Protein AF-A0A7J3P2B3-F1 (afdb_monomer)

Structure (mmCIF, N/CA/C/O backbone):
data_AF-A0A7J3P2B3-F1
#
_entry.id   AF-A0A7J3P2B3-F1
#
loop_
_atom_site.group_PDB
_atom_site.id
_atom_site.type_symbol
_atom_site.label_atom_id
_atom_site.label_alt_id
_atom_site.label_comp_id
_atom_site.label_asym_id
_atom_site.label_entity_id
_atom_site.label_seq_id
_atom_site.pdbx_PDB_ins_code
_atom_site.Cartn_x
_atom_site.Cartn_y
_atom_site.Cartn_z
_atom_site.occupancy
_atom_site.B_iso_or_equiv
_atom_site.auth_seq_id
_atom_site.auth_comp_id
_atom_site.auth_asym_id
_atom_site.auth_atom_id
_atom_site.pdbx_PDB_model_num
ATOM 1 N N . MET A 1 1 ? -4.519 -2.968 7.290 1.00 78.38 1 MET A N 1
ATOM 2 C CA . MET A 1 1 ? -4.716 -2.857 5.829 1.00 78.38 1 MET A CA 1
ATOM 3 C C . MET A 1 1 ? -3.391 -2.503 5.173 1.00 78.38 1 MET A C 1
ATOM 5 O O . MET A 1 1 ? -2.678 -1.675 5.724 1.00 78.38 1 MET A O 1
ATOM 9 N N . LEU A 1 2 ? -3.044 -3.141 4.052 1.00 71.19 2 LEU A N 1
ATOM 10 C CA . LEU A 1 2 ? -1.807 -2.870 3.315 1.00 71.19 2 LEU A CA 1
ATOM 11 C C . LEU A 1 2 ? -2.077 -1.905 2.159 1.00 71.19 2 LEU A C 1
ATOM 13 O O . LEU A 1 2 ? -2.947 -2.163 1.335 1.00 71.19 2 LEU A O 1
ATOM 17 N N . VAL A 1 3 ? -1.299 -0.836 2.070 1.00 73.56 3 VAL A N 1
ATOM 18 C CA . VAL A 1 3 ? -1.285 0.120 0.964 1.00 73.56 3 VAL A CA 1
ATOM 19 C C . VAL A 1 3 ? 0.018 -0.059 0.222 1.00 73.56 3 VAL A C 1
ATOM 21 O O . VAL A 1 3 ? 1.089 0.105 0.804 1.00 73.56 3 VAL A O 1
ATOM 24 N N . VAL A 1 4 ? -0.059 -0.385 -1.059 1.00 70.69 4 VAL A N 1
ATOM 25 C CA . VAL A 1 4 ? 1.128 -0.502 -1.900 1.00 70.69 4 VAL A CA 1
ATOM 26 C C . VAL A 1 4 ? 1.280 0.776 -2.707 1.00 70.69 4 VAL A C 1
ATOM 28 O O . VAL A 1 4 ? 0.400 1.128 -3.493 1.00 70.69 4 VAL A O 1
ATOM 31 N N . THR A 1 5 ? 2.410 1.455 -2.531 1.00 63.69 5 THR A N 1
ATOM 32 C CA . THR A 1 5 ? 2.794 2.603 -3.352 1.00 63.69 5 THR A CA 1
ATOM 33 C C . THR A 1 5 ? 3.833 2.164 -4.383 1.00 63.69 5 THR A C 1
ATOM 35 O O . THR A 1 5 ? 4.911 1.675 -4.055 1.00 63.69 5 THR A O 1
ATOM 38 N N . ALA A 1 6 ? 3.480 2.304 -5.653 1.00 61.06 6 ALA A N 1
ATOM 39 C CA . ALA A 1 6 ? 4.244 1.954 -6.837 1.00 61.06 6 ALA A CA 1
ATOM 40 C C . ALA A 1 6 ? 4.002 3.004 -7.957 1.00 61.06 6 ALA A C 1
ATOM 42 O O . ALA A 1 6 ? 3.016 2.938 -8.686 1.00 61.06 6 ALA A O 1
ATOM 43 N N . GLY A 1 7 ? 4.860 4.027 -8.064 1.00 61.59 7 GLY A N 1
ATOM 44 C CA . GLY A 1 7 ? 4.782 5.042 -9.135 1.00 61.59 7 GLY A CA 1
ATOM 45 C C . GLY A 1 7 ? 3.583 6.015 -9.075 1.00 61.59 7 GLY A C 1
ATOM 46 O O . GLY A 1 7 ? 2.967 6.198 -8.026 1.00 61.59 7 GLY A O 1
ATOM 47 N N . GLU A 1 8 ? 3.268 6.673 -10.199 1.00 59.56 8 GLU A N 1
ATOM 48 C CA . GLU A 1 8 ? 2.319 7.807 -10.309 1.00 59.56 8 GLU A CA 1
ATOM 49 C C . GLU A 1 8 ? 0.852 7.431 -9.978 1.00 59.56 8 GLU A C 1
ATOM 51 O O . GLU A 1 8 ? 0.130 8.210 -9.349 1.00 59.56 8 GLU A O 1
ATOM 56 N N . SER A 1 9 ? 0.432 6.200 -10.293 1.00 66.50 9 SER A N 1
ATOM 57 C CA . SER A 1 9 ? -0.914 5.661 -10.007 1.00 66.50 9 SER A CA 1
ATOM 58 C C . SER A 1 9 ? -1.169 5.359 -8.517 1.00 66.50 9 SER A C 1
ATOM 60 O O . SER A 1 9 ? -2.293 5.073 -8.101 1.00 66.50 9 SER A O 1
ATOM 62 N N . SER A 1 10 ? -0.152 5.504 -7.661 1.00 72.25 10 SER A N 1
ATOM 63 C CA . SER A 1 10 ? -0.231 5.214 -6.218 1.00 72.25 10 SER A CA 1
ATOM 64 C C . SER A 1 10 ? -1.015 6.223 -5.405 1.00 72.25 10 SER A C 1
ATOM 66 O O . SER A 1 10 ? -1.464 5.906 -4.306 1.00 72.25 10 SER A O 1
ATOM 68 N N . ARG A 1 11 ? -1.157 7.453 -5.907 1.00 77.12 11 ARG A N 1
ATOM 69 C CA . ARG A 1 11 ? -1.801 8.528 -5.147 1.00 77.12 11 ARG A CA 1
ATOM 70 C C . ARG A 1 11 ? -3.260 8.191 -4.842 1.00 77.12 11 ARG A C 1
ATOM 72 O O . ARG A 1 11 ? -3.673 8.246 -3.690 1.00 77.12 11 ARG A O 1
ATOM 79 N N . ARG A 1 12 ? -4.009 7.754 -5.860 1.00 82.12 12 ARG A N 1
ATOM 80 C CA . ARG A 1 12 ? -5.414 7.344 -5.708 1.00 82.12 12 ARG A CA 1
ATOM 81 C C . ARG A 1 12 ? -5.559 6.106 -4.831 1.00 82.12 12 ARG A C 1
ATOM 83 O O . ARG A 1 12 ? -6.508 6.016 -4.057 1.00 82.12 12 ARG A O 1
ATOM 90 N N . ALA A 1 13 ? -4.615 5.168 -4.924 1.00 85.12 13 ALA A N 1
ATOM 91 C CA . ALA A 1 13 ? -4.586 4.003 -4.045 1.00 85.12 13 ALA A CA 1
ATOM 92 C C . ALA A 1 13 ? -4.390 4.413 -2.576 1.00 85.12 13 ALA A C 1
ATOM 94 O O . ALA A 1 13 ? -5.083 3.898 -1.703 1.00 85.12 13 ALA A O 1
ATOM 95 N N . GLY A 1 14 ? -3.515 5.388 -2.316 1.00 85.62 14 GLY A N 1
ATOM 96 C CA . GLY A 1 14 ? -3.324 5.985 -0.995 1.00 85.62 14 GLY A CA 1
ATOM 97 C C . GLY A 1 14 ? -4.582 6.668 -0.457 1.00 85.62 14 GLY A C 1
ATOM 98 O O . GLY A 1 14 ? -4.990 6.389 0.666 1.00 85.62 14 GLY A O 1
ATOM 99 N N . GLU A 1 15 ? -5.235 7.508 -1.263 1.00 87.88 15 GLU A N 1
ATOM 100 C CA . GLU A 1 15 ? -6.494 8.179 -0.896 1.00 87.88 15 GLU A CA 1
ATOM 101 C C . GLU A 1 15 ? -7.622 7.175 -0.610 1.00 87.88 15 GLU A C 1
ATOM 103 O O . GLU A 1 15 ? -8.308 7.277 0.405 1.00 87.88 15 GLU A O 1
ATOM 108 N N . THR A 1 16 ? -7.768 6.158 -1.463 1.00 88.19 16 THR A N 1
ATOM 109 C CA . THR A 1 16 ? -8.774 5.097 -1.291 1.00 88.19 16 THR A CA 1
ATOM 110 C C . THR A 1 16 ? -8.514 4.290 -0.024 1.00 88.19 16 THR A C 1
ATOM 112 O O . THR A 1 16 ? -9.444 3.965 0.710 1.00 88.19 16 THR A O 1
ATOM 115 N N . ALA A 1 17 ? -7.248 3.980 0.261 1.00 88.00 17 ALA A N 1
ATOM 116 C CA . ALA A 1 17 ? -6.884 3.277 1.477 1.00 88.00 17 ALA A CA 1
ATOM 117 C C . ALA A 1 17 ? -7.128 4.117 2.734 1.00 88.00 17 ALA A C 1
ATOM 119 O O . ALA A 1 17 ? -7.578 3.575 3.735 1.00 88.00 17 ALA A O 1
ATOM 120 N N . LEU A 1 18 ? -6.866 5.424 2.700 1.00 88.44 18 LEU A N 1
ATOM 121 C CA . LEU A 1 18 ? -7.180 6.315 3.820 1.00 88.44 18 LEU A CA 1
ATOM 122 C C . LEU A 1 18 ? -8.680 6.327 4.109 1.00 88.44 18 LEU A C 1
ATOM 124 O O . LEU A 1 18 ? -9.071 6.118 5.252 1.00 88.44 18 LEU A O 1
ATOM 128 N N . TRP A 1 19 ? -9.502 6.485 3.069 1.00 89.25 19 TRP A N 1
ATOM 129 C CA . TRP A 1 19 ? -10.957 6.446 3.202 1.00 89.25 19 TRP A CA 1
ATOM 130 C C . TRP A 1 19 ? -11.445 5.107 3.778 1.00 89.25 19 TRP A C 1
ATOM 132 O O . TRP A 1 19 ? -12.195 5.082 4.746 1.00 89.25 19 TRP A O 1
ATOM 142 N N . LEU A 1 20 ? -10.955 3.976 3.256 1.00 88.56 20 LEU A N 1
ATOM 143 C CA . LEU A 1 20 ? -11.307 2.653 3.785 1.00 88.56 20 LEU A CA 1
ATOM 144 C C . LEU A 1 20 ? -10.845 2.446 5.233 1.00 88.56 20 LEU A C 1
ATOM 146 O O . LEU A 1 20 ? -11.527 1.772 6.000 1.00 88.56 20 LEU A O 1
ATOM 150 N N . ALA A 1 21 ? -9.682 2.979 5.607 1.00 87.69 21 ALA A N 1
ATOM 151 C CA . ALA A 1 21 ? -9.151 2.844 6.958 1.00 87.69 21 ALA A CA 1
ATOM 152 C C . ALA A 1 21 ? -9.984 3.629 7.967 1.00 87.69 21 ALA A C 1
ATOM 154 O O . ALA A 1 21 ? -10.243 3.120 9.054 1.00 87.69 21 ALA A O 1
ATOM 155 N N . GLU A 1 22 ? -10.423 4.828 7.586 1.00 87.81 22 GLU A N 1
ATOM 156 C CA . GLU A 1 22 ? -11.312 5.668 8.383 1.00 87.81 22 GLU A CA 1
ATOM 157 C C . GLU A 1 22 ? -12.671 4.989 8.597 1.00 87.81 22 GLU A C 1
ATOM 159 O O . GLU A 1 22 ? -13.079 4.774 9.736 1.00 87.81 22 GLU A O 1
ATOM 164 N N . GLU A 1 23 ? -13.328 4.565 7.514 1.00 89.81 23 GLU A N 1
ATOM 165 C CA . GLU A 1 23 ? -14.668 3.961 7.562 1.00 89.81 23 GLU A CA 1
ATOM 166 C C . GLU A 1 23 ? -14.698 2.624 8.316 1.00 89.81 23 GLU A C 1
ATOM 168 O O . GLU A 1 23 ? -15.677 2.292 8.986 1.00 89.81 23 GLU A O 1
ATOM 173 N N . LEU A 1 24 ? -13.629 1.831 8.206 1.00 87.50 24 LEU A N 1
ATOM 174 C CA . LEU A 1 24 ? -13.559 0.489 8.791 1.00 87.50 24 LEU A CA 1
ATOM 175 C C . LEU A 1 24 ? -12.807 0.445 10.129 1.00 87.50 24 LEU A C 1
ATOM 177 O O . LEU A 1 24 ? -12.718 -0.626 10.729 1.00 87.50 24 LEU A O 1
ATOM 181 N N . GLY A 1 25 ? -12.245 1.568 10.589 1.00 86.62 25 GLY A N 1
ATOM 182 C CA . GLY A 1 25 ? -11.417 1.627 11.796 1.00 86.62 25 GLY A CA 1
ATOM 183 C C . GLY A 1 25 ? -10.179 0.725 11.718 1.00 86.62 25 GLY A C 1
ATOM 184 O O . GLY A 1 25 ? -9.838 0.055 12.693 1.00 86.62 25 GLY A O 1
ATOM 185 N N . LEU A 1 26 ? -9.541 0.647 10.546 1.00 86.75 26 LEU A N 1
ATOM 186 C CA . LEU A 1 26 ? -8.400 -0.236 10.294 1.00 86.75 26 LEU A CA 1
ATOM 187 C C . LEU A 1 26 ? -7.076 0.524 10.298 1.00 86.75 26 LEU A C 1
ATOM 189 O O . LEU A 1 26 ? -6.937 1.566 9.664 1.00 86.75 26 LEU A O 1
ATOM 193 N N . ASP A 1 27 ? -6.052 -0.088 10.888 1.00 88.38 27 ASP A N 1
ATOM 194 C CA . ASP A 1 27 ? -4.687 0.425 10.800 1.00 88.38 27 ASP A CA 1
ATOM 195 C C . ASP A 1 27 ? -4.129 0.310 9.374 1.00 88.38 27 ASP A C 1
ATOM 197 O O . ASP A 1 27 ? -4.422 -0.637 8.629 1.00 88.38 27 ASP A O 1
ATOM 201 N N . LEU A 1 28 ? -3.249 1.240 9.011 1.00 87.06 28 LEU A N 1
ATOM 202 C CA . LEU A 1 28 ? -2.566 1.291 7.725 1.00 87.06 28 LEU A CA 1
ATOM 203 C C . LEU A 1 28 ? -1.118 0.803 7.834 1.00 87.06 28 LEU A C 1
ATOM 205 O O . LEU A 1 28 ? -0.327 1.230 8.676 1.00 87.06 28 LEU A O 1
ATOM 209 N N . ARG A 1 29 ? -0.732 -0.059 6.902 1.00 86.69 29 ARG A N 1
ATOM 210 C CA . ARG A 1 29 ? 0.658 -0.395 6.611 1.00 86.69 29 ARG A CA 1
ATOM 211 C C . ARG A 1 29 ? 0.939 0.032 5.185 1.00 86.69 29 ARG A C 1
ATOM 213 O O . ARG A 1 29 ? 0.235 -0.389 4.281 1.00 86.69 29 ARG A O 1
ATOM 220 N N . ILE A 1 30 ? 1.941 0.869 4.983 1.00 84.12 30 ILE A N 1
ATOM 221 C CA . ILE A 1 30 ? 2.308 1.412 3.680 1.00 84.12 30 ILE A CA 1
ATOM 222 C C . ILE A 1 30 ? 3.604 0.745 3.243 1.00 84.12 30 ILE A C 1
ATOM 224 O O . ILE A 1 30 ? 4.593 0.731 3.981 1.00 84.12 30 ILE A O 1
ATOM 228 N N . THR A 1 31 ? 3.602 0.218 2.029 1.00 82.12 31 THR A N 1
ATOM 229 C CA . THR A 1 31 ? 4.712 -0.525 1.455 1.00 82.12 31 THR A CA 1
ATOM 230 C C . THR A 1 31 ? 5.068 0.044 0.092 1.00 82.12 31 THR A C 1
ATOM 232 O O . THR A 1 31 ? 4.265 0.022 -0.837 1.00 82.12 31 THR A O 1
ATOM 235 N N .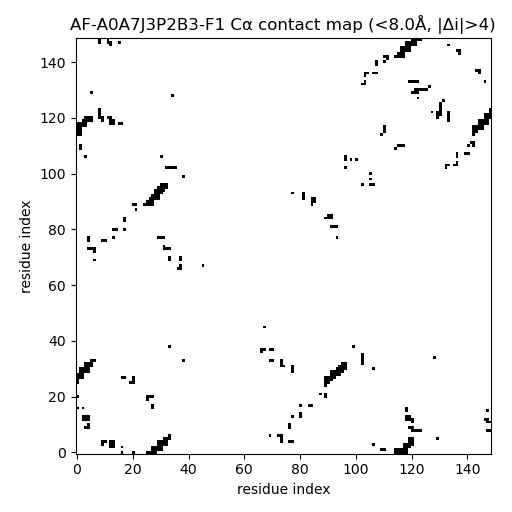 ALA A 1 32 ? 6.295 0.549 -0.016 1.00 76.12 32 ALA A N 1
ATOM 236 C CA . ALA A 1 32 ? 6.833 1.110 -1.249 1.00 76.12 32 ALA A CA 1
ATOM 237 C C . ALA A 1 32 ? 7.484 0.030 -2.114 1.00 76.12 32 ALA A C 1
ATOM 239 O O . ALA A 1 32 ? 8.349 -0.715 -1.641 1.00 76.12 32 ALA A O 1
ATOM 240 N N . VAL A 1 33 ? 7.105 0.002 -3.389 1.00 71.56 33 VAL A N 1
ATOM 241 C CA . VAL A 1 33 ? 7.648 -0.881 -4.418 1.00 71.56 33 VAL A CA 1
ATOM 242 C C . VAL A 1 33 ? 8.235 -0.034 -5.536 1.00 71.56 33 VAL A C 1
ATOM 244 O O . VAL A 1 33 ? 7.556 0.797 -6.133 1.00 71.56 33 VAL A O 1
ATOM 247 N N . THR A 1 34 ? 9.509 -0.266 -5.833 1.00 66.12 34 THR A N 1
ATOM 248 C CA . THR A 1 34 ? 10.226 0.375 -6.938 1.00 66.12 34 THR A CA 1
ATOM 249 C C . THR A 1 34 ? 10.538 -0.656 -8.016 1.00 66.12 34 THR A C 1
ATOM 251 O O . THR A 1 34 ? 10.742 -1.837 -7.722 1.00 66.12 34 THR A O 1
ATOM 254 N N . SER A 1 35 ? 10.553 -0.233 -9.283 1.00 57.50 35 SER A N 1
ATOM 255 C CA . SER A 1 35 ? 10.905 -1.129 -10.388 1.00 57.50 35 SER A CA 1
ATOM 256 C C . SER A 1 35 ? 12.330 -1.690 -10.210 1.00 57.50 35 SER A C 1
ATOM 258 O O . SER A 1 35 ? 13.234 -0.954 -9.806 1.00 57.50 35 SER A O 1
ATOM 260 N N . PRO A 1 36 ? 12.603 -2.968 -10.537 1.00 50.28 36 PRO A N 1
ATOM 261 C CA . PRO A 1 36 ? 13.942 -3.557 -10.429 1.00 50.28 36 PRO A CA 1
ATOM 262 C C . PRO A 1 36 ? 14.996 -2.829 -11.280 1.00 50.28 36 PRO A C 1
ATOM 264 O O . PRO A 1 36 ? 16.181 -2.869 -10.951 1.00 50.28 36 PRO A O 1
ATOM 267 N N . HIS A 1 37 ? 14.586 -2.085 -12.315 1.00 46.03 37 HIS A N 1
ATOM 268 C CA . HIS A 1 37 ? 15.475 -1.200 -13.080 1.00 46.03 37 HIS A CA 1
ATOM 269 C C . HIS A 1 37 ? 16.053 -0.034 -12.249 1.00 46.03 37 HIS A C 1
ATOM 271 O O . HIS A 1 37 ? 17.050 0.574 -12.646 1.00 46.03 37 HIS A O 1
ATOM 277 N N . VAL A 1 38 ? 15.463 0.251 -11.085 1.00 45.84 38 VAL A N 1
ATOM 278 C CA . VAL A 1 38 ? 15.873 1.277 -10.116 1.00 45.84 38 VAL A CA 1
ATOM 279 C C . VAL A 1 38 ? 16.826 0.711 -9.053 1.00 45.84 38 VAL A C 1
ATOM 281 O O . VAL A 1 38 ? 17.706 1.424 -8.578 1.00 45.84 38 VAL A O 1
ATOM 284 N N . LEU A 1 39 ? 16.718 -0.583 -8.728 1.00 42.88 39 LEU A N 1
ATOM 285 C CA . LEU A 1 39 ? 17.456 -1.253 -7.644 1.00 42.88 39 LEU A CA 1
ATOM 286 C C . LEU A 1 39 ? 18.900 -1.669 -7.997 1.00 42.88 39 LEU A C 1
ATOM 288 O O . LEU A 1 39 ? 19.574 -2.292 -7.182 1.00 42.88 39 LEU A O 1
ATOM 292 N N . GLN A 1 40 ? 19.420 -1.307 -9.174 1.00 42.16 40 GLN A N 1
ATOM 293 C CA . GLN A 1 40 ? 20.829 -1.552 -9.539 1.00 42.16 40 GLN A CA 1
ATOM 294 C C . GLN A 1 40 ? 21.841 -0.609 -8.848 1.00 42.16 40 GLN A C 1
ATOM 296 O O . GLN A 1 40 ? 23.019 -0.620 -9.197 1.00 42.16 40 GLN A O 1
ATOM 301 N N . GLY A 1 41 ? 21.414 0.209 -7.883 1.00 42.50 41 GLY A N 1
ATOM 302 C CA . GLY A 1 41 ? 22.291 1.050 -7.065 1.00 42.50 41 GLY A CA 1
ATOM 303 C C . GLY A 1 41 ? 22.116 0.755 -5.571 1.00 42.50 41 GLY A C 1
ATOM 304 O O . GLY A 1 41 ? 20.996 0.459 -5.152 1.00 42.50 41 GLY A O 1
ATOM 305 N N . PRO A 1 42 ? 23.184 0.829 -4.754 1.00 41.34 42 PRO A N 1
ATOM 306 C CA . PRO A 1 42 ? 23.076 0.604 -3.318 1.00 41.34 42 PRO A CA 1
ATOM 307 C C . PRO A 1 42 ? 22.137 1.639 -2.683 1.00 41.34 42 PRO A C 1
ATOM 309 O O . PRO A 1 42 ? 22.406 2.842 -2.706 1.00 41.34 42 PRO A O 1
ATOM 312 N N . LEU A 1 43 ? 21.028 1.149 -2.115 1.00 40.88 43 LEU A N 1
ATOM 313 C CA . LEU A 1 43 ? 19.973 1.939 -1.460 1.00 40.88 43 LEU A CA 1
ATOM 314 C C . LEU A 1 43 ? 20.522 2.844 -0.338 1.00 40.88 43 LEU A C 1
ATOM 316 O O . LEU A 1 43 ? 19.948 3.893 -0.049 1.00 40.88 43 LEU A O 1
ATOM 320 N N . ASP A 1 44 ? 21.659 2.462 0.247 1.00 42.84 44 ASP A N 1
ATOM 321 C CA . ASP A 1 44 ? 22.345 3.171 1.331 1.00 42.84 44 ASP A CA 1
ATOM 322 C C . ASP A 1 44 ? 22.890 4.551 0.913 1.00 42.84 44 ASP A C 1
ATOM 324 O O . ASP A 1 44 ? 23.221 5.366 1.768 1.00 42.84 44 ASP A O 1
ATOM 328 N N . GLN A 1 45 ? 22.952 4.850 -0.392 1.00 44.56 45 GLN A N 1
ATOM 329 C CA . GLN A 1 45 ? 23.396 6.151 -0.916 1.00 44.56 45 GLN A CA 1
ATOM 330 C C . GLN A 1 45 ? 22.262 7.175 -1.107 1.00 44.56 45 GLN A C 1
ATOM 332 O O . GLN A 1 45 ? 22.540 8.351 -1.343 1.00 44.56 45 GLN A O 1
ATOM 337 N N . LEU A 1 46 ? 20.991 6.758 -1.029 1.00 42.09 46 LEU A N 1
ATOM 338 C CA . LEU A 1 46 ? 19.829 7.645 -1.221 1.00 42.09 46 LEU A CA 1
ATOM 339 C C . LEU A 1 46 ? 19.339 8.285 0.083 1.00 42.09 46 LEU A C 1
ATOM 341 O O . LEU A 1 46 ? 18.637 9.295 0.051 1.00 42.09 46 LEU A O 1
ATOM 345 N N . LEU A 1 47 ? 19.742 7.737 1.228 1.00 40.19 47 LEU A N 1
ATOM 346 C CA . LEU A 1 47 ? 19.497 8.327 2.535 1.00 40.19 47 LEU A CA 1
ATOM 347 C C . LEU A 1 47 ? 20.623 9.322 2.828 1.00 40.19 47 LEU A C 1
ATOM 349 O O . LEU A 1 47 ? 21.700 8.937 3.268 1.00 40.19 47 LEU A O 1
ATOM 353 N N . LYS A 1 48 ? 20.398 10.616 2.587 1.00 37.75 48 LYS A N 1
ATOM 354 C CA . LYS A 1 48 ? 21.241 11.656 3.194 1.00 37.75 48 LYS A CA 1
ATOM 355 C C . LYS A 1 48 ? 20.821 11.850 4.656 1.00 37.75 48 LYS A C 1
ATOM 357 O O . LYS A 1 48 ? 19.763 12.434 4.879 1.00 37.75 48 LYS A O 1
ATOM 362 N N . PRO A 1 49 ? 21.659 11.536 5.657 1.00 32.78 49 PRO A N 1
ATOM 363 C CA . PRO A 1 49 ? 21.768 12.390 6.824 1.00 32.78 49 PRO A CA 1
ATOM 364 C C . PRO A 1 49 ? 22.678 13.558 6.429 1.00 32.78 49 PRO A C 1
ATOM 366 O O . PRO A 1 49 ? 23.884 13.398 6.263 1.00 32.78 49 PRO A O 1
ATOM 369 N N . SER A 1 50 ? 22.111 14.742 6.209 1.00 33.38 50 SER A N 1
ATOM 370 C CA . SER A 1 50 ? 22.928 15.934 5.976 1.00 33.38 50 SER A CA 1
ATOM 371 C C . SER A 1 50 ? 23.307 16.570 7.316 1.00 33.38 50 SER A C 1
ATOM 373 O O . SER A 1 50 ? 22.768 17.605 7.690 1.00 33.38 50 SER A O 1
ATOM 375 N N . THR A 1 51 ? 24.259 15.963 8.023 1.00 34.38 51 THR A N 1
ATOM 376 C CA . THR A 1 51 ? 25.220 16.693 8.863 1.00 34.38 51 THR A CA 1
ATOM 377 C C . THR A 1 51 ? 26.570 16.598 8.163 1.00 34.38 51 THR A C 1
ATOM 379 O O . THR A 1 51 ? 27.118 15.518 7.964 1.00 34.38 51 THR A O 1
ATOM 382 N N . ALA A 1 52 ? 27.063 17.737 7.682 1.00 38.25 52 ALA A N 1
ATOM 383 C CA . ALA A 1 52 ? 28.280 17.812 6.891 1.00 38.25 52 ALA A CA 1
ATOM 384 C C . ALA A 1 52 ? 29.512 17.887 7.799 1.00 38.25 52 ALA A C 1
ATOM 386 O O . ALA A 1 52 ? 29.713 18.915 8.433 1.00 38.25 52 ALA A O 1
ATOM 387 N N . GLU A 1 53 ? 30.381 16.871 7.773 1.00 32.34 53 GLU A N 1
ATOM 388 C CA . GLU A 1 53 ? 31.798 17.026 8.127 1.00 32.34 53 GLU A CA 1
ATOM 389 C C . GLU A 1 53 ? 32.714 16.201 7.197 1.00 32.34 53 GLU A C 1
ATOM 391 O O . GLU A 1 53 ? 32.751 14.978 7.227 1.00 32.34 53 GLU A O 1
ATOM 396 N N . ARG A 1 54 ? 33.429 16.948 6.344 1.00 37.88 54 ARG A N 1
ATOM 397 C CA . ARG A 1 54 ? 34.799 16.765 5.813 1.00 37.88 54 ARG A CA 1
ATOM 398 C C . ARG A 1 54 ? 35.293 15.368 5.379 1.00 37.88 54 ARG A C 1
ATOM 400 O O . ARG A 1 54 ? 35.694 14.544 6.189 1.00 37.88 54 ARG A O 1
ATOM 407 N N . GLY A 1 55 ? 35.528 15.245 4.069 1.00 34.00 55 GLY A N 1
ATOM 408 C CA . GLY A 1 55 ? 36.514 14.342 3.449 1.00 34.00 55 GLY A CA 1
ATOM 409 C C . GLY A 1 55 ? 36.349 14.296 1.919 1.00 34.00 55 GLY A C 1
ATOM 410 O O . GLY A 1 55 ? 35.206 14.343 1.460 1.00 34.00 55 GLY A O 1
ATOM 411 N N . PRO A 1 56 ? 37.423 14.250 1.098 1.00 40.66 56 PRO A N 1
ATOM 412 C CA . PRO A 1 56 ? 37.287 14.244 -0.354 1.00 40.66 56 PRO A CA 1
ATOM 413 C C . PRO A 1 56 ? 36.898 12.836 -0.811 1.00 40.66 56 PRO A C 1
ATOM 415 O O . PRO A 1 56 ? 3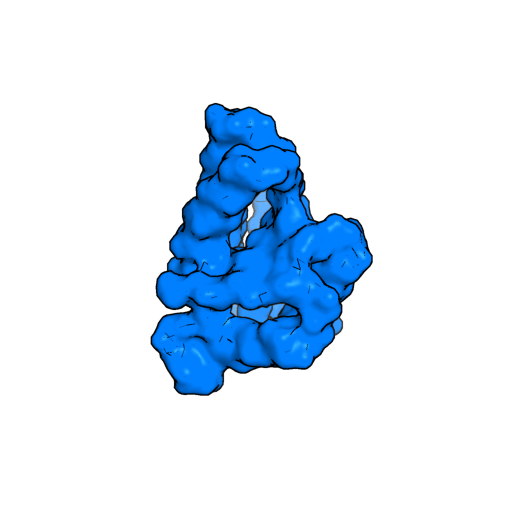7.749 11.976 -1.024 1.00 40.66 56 PRO A O 1
ATOM 418 N N . VAL A 1 57 ? 35.596 12.581 -0.931 1.00 36.22 57 VAL A N 1
ATOM 419 C CA . VAL A 1 57 ? 35.093 11.345 -1.535 1.00 36.22 57 VAL A CA 1
ATOM 420 C C . VAL A 1 57 ? 35.035 11.554 -3.044 1.00 36.22 57 VAL A C 1
ATOM 422 O O . VAL A 1 57 ? 34.399 12.489 -3.530 1.00 36.22 57 VAL A O 1
ATOM 425 N N . ALA A 1 58 ? 35.750 10.699 -3.775 1.00 30.89 58 ALA A N 1
ATOM 426 C CA . ALA A 1 58 ? 35.782 10.682 -5.231 1.00 30.89 58 ALA A CA 1
ATOM 427 C C . ALA A 1 58 ? 34.354 10.678 -5.822 1.00 30.89 58 ALA A C 1
ATOM 429 O O . ALA A 1 58 ? 33.482 9.989 -5.284 1.00 30.89 58 ALA A O 1
ATOM 430 N N . PRO A 1 59 ? 34.093 11.404 -6.927 1.00 34.53 59 PRO A N 1
ATOM 431 C CA . PRO A 1 59 ? 32.791 11.386 -7.580 1.00 34.53 59 PRO A CA 1
ATOM 432 C C . PRO A 1 59 ? 32.572 10.009 -8.213 1.00 34.53 59 PRO A C 1
ATOM 434 O O . PRO A 1 59 ? 33.057 9.720 -9.305 1.00 34.53 59 PRO A O 1
ATOM 437 N N . VAL A 1 60 ? 31.864 9.131 -7.504 1.00 37.78 60 VAL A N 1
ATOM 438 C CA . VAL A 1 60 ? 31.404 7.860 -8.066 1.00 37.78 60 VAL A CA 1
ATOM 439 C C . VAL A 1 60 ? 30.331 8.188 -9.116 1.00 37.78 60 VAL A C 1
ATOM 441 O O . VAL A 1 60 ? 29.449 9.005 -8.833 1.00 37.78 60 VAL A O 1
ATOM 444 N N . PRO A 1 61 ? 30.393 7.616 -10.334 1.00 36.06 61 PRO A N 1
ATOM 445 C CA . PRO A 1 61 ? 29.490 7.996 -11.408 1.00 36.06 61 PRO A CA 1
ATOM 446 C C . PRO A 1 61 ? 28.052 7.608 -11.054 1.00 36.06 61 PRO A C 1
ATOM 448 O O . PRO A 1 61 ? 27.717 6.431 -10.953 1.00 36.06 61 PRO A O 1
ATOM 451 N N . LEU A 1 62 ? 27.204 8.620 -10.871 1.00 37.84 62 LEU A N 1
ATOM 452 C CA . LEU A 1 62 ? 25.759 8.489 -10.697 1.00 37.84 62 LEU A CA 1
ATOM 453 C C . LEU A 1 62 ? 25.123 7.960 -11.997 1.00 37.84 62 LEU A C 1
ATOM 455 O O . LEU A 1 62 ? 25.194 8.654 -13.016 1.00 37.84 62 LEU A O 1
ATOM 459 N N . PRO A 1 63 ? 24.431 6.805 -12.007 1.00 39.25 63 PRO A N 1
ATOM 460 C CA . PRO A 1 63 ? 23.620 6.419 -13.149 1.00 39.25 63 PRO A CA 1
ATOM 461 C C . PRO A 1 63 ? 22.231 7.073 -13.054 1.00 39.25 63 PRO A C 1
ATOM 463 O O . PRO A 1 63 ? 21.389 6.683 -12.250 1.00 39.25 63 PRO A O 1
ATOM 466 N N . THR A 1 64 ? 21.988 8.028 -13.957 1.00 46.09 64 THR A N 1
ATOM 467 C CA . THR A 1 64 ? 20.687 8.529 -14.456 1.00 46.09 64 THR A CA 1
ATOM 468 C C . THR A 1 64 ? 19.686 9.091 -13.432 1.00 46.09 64 THR A C 1
ATOM 470 O O . THR A 1 64 ? 18.971 8.370 -12.742 1.00 46.09 64 THR A O 1
ATOM 473 N N . THR A 1 65 ? 19.534 10.417 -13.459 1.00 52.44 65 THR A N 1
ATOM 474 C CA . THR A 1 65 ? 18.561 11.255 -12.726 1.00 52.44 65 THR A CA 1
ATOM 475 C C . THR A 1 65 ? 17.110 10.750 -12.700 1.00 52.44 65 THR A C 1
ATOM 477 O O . THR A 1 65 ? 16.363 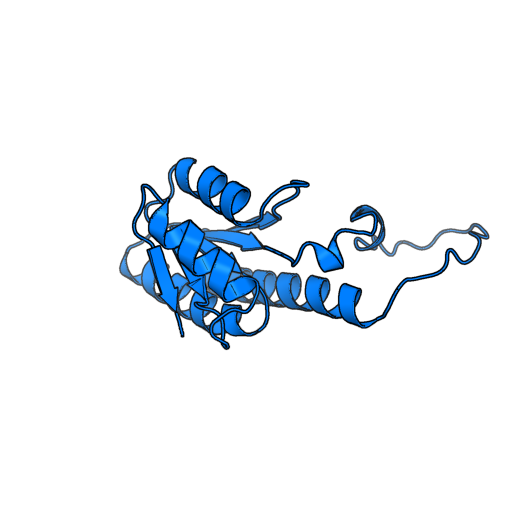11.128 -11.801 1.00 52.44 65 THR A O 1
ATOM 480 N N . ALA A 1 66 ? 16.689 9.906 -13.646 1.00 48.66 66 ALA A N 1
ATOM 481 C CA . ALA A 1 66 ? 15.356 9.301 -13.676 1.00 48.66 66 ALA A CA 1
ATOM 482 C C . ALA A 1 66 ? 15.128 8.284 -12.539 1.00 48.66 66 ALA A C 1
ATOM 484 O O . ALA A 1 66 ? 14.074 8.308 -11.910 1.00 48.66 66 ALA A O 1
ATOM 485 N N . ARG A 1 67 ? 16.136 7.460 -12.208 1.00 53.81 67 ARG A N 1
ATOM 486 C CA . ARG A 1 67 ? 16.035 6.405 -11.179 1.00 53.81 67 ARG A CA 1
ATOM 487 C C . ARG A 1 67 ? 15.868 6.993 -9.776 1.00 53.81 67 ARG A C 1
ATOM 489 O O . ARG A 1 67 ? 15.028 6.551 -9.004 1.00 53.81 67 ARG A O 1
ATOM 496 N N . THR A 1 68 ? 16.622 8.048 -9.469 1.00 59.38 68 THR A N 1
ATOM 497 C CA . THR A 1 68 ? 16.526 8.781 -8.196 1.00 59.38 68 THR A CA 1
ATOM 498 C C . THR A 1 68 ? 15.182 9.491 -8.043 1.00 59.38 68 THR A C 1
ATOM 500 O O . THR A 1 68 ? 14.616 9.496 -6.954 1.00 59.38 68 THR A O 1
ATOM 503 N N . LYS A 1 69 ? 14.638 10.054 -9.130 1.00 61.94 69 LYS A N 1
ATOM 504 C CA . LYS A 1 69 ? 13.328 10.722 -9.112 1.00 61.94 69 LYS A CA 1
ATOM 505 C C . LYS A 1 69 ? 12.189 9.756 -8.796 1.00 61.94 69 LYS A C 1
ATOM 507 O O . LYS A 1 69 ? 11.282 10.139 -8.070 1.00 61.94 69 LYS A O 1
ATOM 512 N N . GLU A 1 70 ? 12.239 8.524 -9.298 1.00 63.34 70 GLU A N 1
ATOM 513 C CA . GLU A 1 70 ? 11.205 7.518 -9.028 1.00 63.34 70 GLU A CA 1
ATOM 514 C C . GLU A 1 70 ? 11.183 7.106 -7.548 1.00 63.34 70 GLU A C 1
ATOM 516 O O . GLU A 1 70 ? 10.128 7.148 -6.918 1.00 63.34 70 GLU A O 1
ATOM 521 N N . VAL A 1 71 ? 12.346 6.805 -6.954 1.00 66.44 71 VAL A N 1
ATOM 522 C CA . VAL A 1 71 ? 12.429 6.461 -5.519 1.00 66.44 71 VAL A CA 1
ATOM 523 C C . VAL A 1 71 ? 11.955 7.612 -4.638 1.00 66.44 71 VAL A C 1
ATOM 525 O O . VAL A 1 71 ? 11.217 7.375 -3.680 1.00 66.44 71 VAL A O 1
ATOM 528 N N . ILE A 1 72 ? 12.368 8.844 -4.960 1.00 67.69 72 ILE A N 1
ATOM 529 C CA . ILE A 1 72 ? 11.965 10.045 -4.222 1.00 67.69 72 ILE A CA 1
ATOM 530 C C . ILE A 1 72 ? 10.447 10.220 -4.291 1.00 67.69 72 ILE A C 1
ATOM 532 O O . ILE A 1 72 ? 9.820 10.332 -3.247 1.00 67.69 72 ILE A O 1
ATOM 536 N N . ARG A 1 73 ? 9.838 10.139 -5.480 1.00 70.12 73 ARG A N 1
ATOM 537 C CA . ARG A 1 73 ? 8.379 10.283 -5.642 1.00 70.12 73 ARG A CA 1
ATOM 538 C C . ARG A 1 73 ? 7.583 9.237 -4.865 1.00 70.12 73 ARG A C 1
ATOM 540 O O . ARG A 1 73 ? 6.546 9.554 -4.286 1.00 70.12 73 ARG A O 1
ATOM 547 N N . VAL A 1 74 ? 8.051 7.988 -4.845 1.00 71.81 74 VAL A N 1
ATOM 548 C CA . VAL A 1 74 ? 7.386 6.913 -4.090 1.00 71.81 74 VAL A CA 1
ATOM 549 C C . VAL A 1 74 ? 7.454 7.179 -2.583 1.00 71.81 74 VAL A C 1
ATOM 551 O O . VAL A 1 74 ? 6.456 6.982 -1.890 1.00 71.81 74 VAL A O 1
ATOM 554 N N . HIS A 1 75 ? 8.592 7.671 -2.082 1.00 73.31 75 HIS A N 1
ATOM 555 C CA . HIS A 1 75 ? 8.723 8.073 -0.678 1.00 73.31 75 HIS A CA 1
ATOM 556 C C . HIS A 1 75 ? 7.879 9.308 -0.356 1.00 73.31 75 HIS A C 1
ATOM 558 O O . HIS A 1 75 ? 7.151 9.283 0.626 1.00 73.31 75 HIS A O 1
ATOM 564 N N . GLU A 1 76 ? 7.884 10.334 -1.209 1.00 75.62 76 GLU A N 1
ATOM 565 C CA . GLU A 1 76 ? 7.035 11.523 -1.051 1.00 75.62 76 GLU A CA 1
ATOM 566 C C . GLU A 1 76 ? 5.550 11.146 -0.988 1.00 75.62 76 GLU A C 1
ATOM 568 O O . GLU A 1 76 ? 4.809 11.667 -0.159 1.00 75.62 76 GLU A O 1
ATOM 573 N N . THR A 1 77 ? 5.113 10.198 -1.821 1.00 77.38 77 THR A N 1
ATOM 574 C CA . THR A 1 77 ? 3.732 9.696 -1.794 1.00 77.38 77 THR A CA 1
ATOM 575 C C . THR A 1 77 ? 3.439 8.956 -0.490 1.00 77.38 77 THR A C 1
ATOM 577 O O . THR A 1 77 ? 2.390 9.164 0.116 1.00 77.38 77 THR A O 1
ATOM 580 N N . ALA A 1 78 ? 4.362 8.109 -0.027 1.00 78.25 78 ALA A N 1
ATOM 581 C CA . ALA A 1 78 ? 4.206 7.413 1.246 1.00 78.25 78 ALA A CA 1
ATOM 582 C C . ALA A 1 78 ? 4.146 8.394 2.431 1.00 78.25 78 ALA A C 1
ATOM 584 O O . ALA A 1 78 ? 3.292 8.238 3.302 1.00 78.25 78 ALA A O 1
ATOM 585 N N . ASP A 1 79 ? 4.983 9.432 2.426 1.00 79.31 79 ASP A N 1
ATOM 586 C CA . ASP A 1 79 ? 4.997 10.484 3.444 1.00 79.31 79 ASP A CA 1
ATOM 587 C C . ASP A 1 79 ? 3.703 11.305 3.438 1.00 79.31 79 ASP A C 1
ATOM 589 O O . ASP A 1 79 ? 3.167 11.608 4.504 1.00 79.31 79 ASP A O 1
ATOM 593 N N . GLN A 1 80 ? 3.149 11.616 2.262 1.00 82.75 80 GLN A N 1
ATOM 594 C CA . GLN A 1 80 ? 1.851 12.290 2.146 1.00 82.75 80 GLN A CA 1
ATOM 595 C C . GLN A 1 80 ? 0.718 11.442 2.735 1.00 82.75 80 GLN A C 1
ATOM 597 O O . GLN A 1 80 ? -0.095 11.953 3.506 1.00 82.75 80 GLN A O 1
ATOM 602 N N . VAL A 1 81 ? 0.683 10.142 2.426 1.00 82.06 81 VAL A N 1
ATOM 603 C CA . VAL A 1 81 ? -0.322 9.224 2.984 1.00 82.06 81 VAL A CA 1
ATOM 604 C C . VAL A 1 81 ? -0.149 9.084 4.499 1.00 82.06 81 VAL A C 1
ATOM 606 O O . VAL A 1 81 ? -1.138 9.124 5.227 1.00 82.06 81 VAL A O 1
ATOM 609 N N . LEU A 1 82 ? 1.087 8.992 5.000 1.00 83.19 82 LEU A N 1
ATOM 610 C CA . LEU A 1 82 ? 1.373 8.975 6.439 1.00 83.19 82 LEU A CA 1
ATOM 611 C C . LEU A 1 82 ? 0.911 10.255 7.140 1.00 83.19 82 LEU A C 1
ATOM 613 O O . LEU A 1 82 ? 0.309 10.184 8.211 1.00 83.19 82 LEU A O 1
ATOM 617 N N . ALA A 1 83 ? 1.211 11.422 6.567 1.00 83.19 83 ALA A N 1
ATOM 618 C CA . ALA A 1 83 ? 0.808 12.706 7.125 1.00 83.19 83 ALA A CA 1
ATOM 619 C C . ALA A 1 83 ? -0.718 12.803 7.201 1.00 83.19 83 ALA A C 1
ATOM 621 O O . ALA A 1 83 ? -1.263 13.132 8.254 1.00 83.19 83 ALA A O 1
ATOM 622 N N . ARG A 1 84 ? -1.409 12.410 6.126 1.00 85.06 84 ARG A N 1
ATOM 623 C CA . ARG A 1 84 ? -2.869 12.432 6.083 1.00 85.06 84 ARG A CA 1
ATOM 624 C C . ARG A 1 84 ? -3.503 11.423 7.039 1.00 85.06 84 ARG A C 1
ATOM 626 O O . ARG A 1 84 ? -4.475 11.759 7.703 1.00 85.06 84 ARG A O 1
ATOM 633 N N . ALA A 1 85 ? -2.930 10.227 7.177 1.00 84.19 85 ALA A N 1
ATOM 634 C CA . ALA A 1 85 ? -3.381 9.249 8.167 1.00 84.19 85 ALA A CA 1
ATOM 635 C C . ALA A 1 85 ? -3.313 9.814 9.593 1.00 84.19 85 ALA A C 1
ATOM 637 O O . ALA A 1 85 ? -4.259 9.659 10.360 1.00 84.19 85 ALA A O 1
ATOM 638 N N . ARG A 1 86 ? -2.231 10.532 9.931 1.00 85.75 86 ARG A N 1
ATOM 639 C CA . ARG A 1 86 ? -2.083 11.185 11.243 1.00 85.75 86 ARG A CA 1
ATOM 640 C C . ARG A 1 86 ? -3.140 12.257 11.483 1.00 85.75 86 ARG A C 1
ATOM 642 O O . ARG A 1 86 ? -3.659 12.337 12.590 1.00 85.75 86 ARG A O 1
ATOM 649 N N . GLU A 1 87 ? -3.458 13.062 10.471 1.00 88.62 87 GLU A N 1
ATOM 650 C CA . GLU A 1 87 ? -4.519 14.077 10.561 1.00 88.62 87 GLU A CA 1
ATOM 651 C C . GLU A 1 87 ? -5.895 13.454 10.829 1.00 88.62 87 GLU A C 1
ATOM 653 O O . GLU A 1 87 ? -6.698 14.038 11.552 1.00 88.62 87 GLU A O 1
ATOM 658 N N . LEU A 1 88 ? -6.142 12.257 10.292 1.00 84.88 88 LEU A N 1
ATOM 659 C CA . LEU A 1 88 ? -7.381 11.496 10.471 1.00 84.88 88 LEU A CA 1
ATOM 660 C C . LEU A 1 88 ? -7.380 10.612 11.735 1.00 84.88 88 LEU A C 1
ATOM 662 O O . LEU A 1 88 ? -8.341 9.894 11.986 1.00 84.88 88 LEU A O 1
ATOM 666 N N . GLY A 1 89 ? -6.308 10.631 12.537 1.00 86.00 89 GLY A N 1
ATOM 667 C CA . GLY A 1 89 ? -6.182 9.785 13.730 1.00 86.00 89 GLY A CA 1
ATOM 668 C C . GLY A 1 89 ? -6.001 8.289 13.435 1.00 86.00 89 GLY A C 1
ATOM 669 O O . GLY A 1 89 ? -6.177 7.464 14.329 1.00 86.00 89 GLY A O 1
ATOM 670 N N . ILE A 1 90 ? -5.635 7.930 12.203 1.00 87.06 90 ILE A N 1
ATOM 671 C CA . ILE A 1 90 ? -5.418 6.550 11.762 1.00 87.06 90 ILE A CA 1
ATOM 672 C C . ILE A 1 90 ? -3.979 6.137 12.086 1.00 87.06 90 ILE A C 1
ATOM 674 O O . ILE A 1 90 ? -3.017 6.813 11.705 1.00 87.06 90 ILE A O 1
ATOM 678 N N . THR A 1 91 ? -3.803 4.984 12.734 1.00 86.69 91 THR A N 1
ATOM 679 C CA . THR A 1 91 ? -2.469 4.416 12.956 1.00 86.69 91 THR A CA 1
ATOM 680 C C . THR A 1 91 ? -1.882 3.960 11.626 1.00 86.69 91 THR A C 1
ATOM 682 O O . THR A 1 91 ? -2.387 3.028 11.004 1.00 86.69 91 THR A O 1
ATOM 685 N N . ALA A 1 92 ? -0.797 4.598 11.185 1.00 84.69 92 ALA A N 1
ATOM 686 C CA . ALA A 1 92 ? -0.123 4.257 9.938 1.00 84.69 92 ALA A CA 1
ATOM 687 C C . ALA A 1 92 ? 1.373 3.990 10.138 1.00 84.69 92 ALA A C 1
ATOM 689 O O . ALA A 1 92 ? 2.079 4.750 10.804 1.00 84.69 92 ALA A O 1
ATOM 690 N N . THR A 1 93 ? 1.867 2.916 9.524 1.00 82.44 93 THR A N 1
ATOM 691 C CA . THR A 1 93 ? 3.284 2.523 9.527 1.00 82.44 93 THR A CA 1
ATOM 692 C C . THR A 1 93 ? 3.815 2.437 8.103 1.00 82.44 93 THR A C 1
ATOM 694 O O . THR A 1 93 ? 3.095 2.023 7.201 1.00 82.44 93 THR A O 1
ATOM 697 N N . PHE A 1 94 ? 5.077 2.810 7.886 1.00 79.56 94 PHE A N 1
ATOM 698 C CA . PHE A 1 94 ? 5.736 2.689 6.585 1.00 79.56 94 PHE A CA 1
ATOM 699 C C . PHE A 1 94 ? 6.880 1.678 6.648 1.00 79.56 94 PHE A C 1
ATOM 701 O O . PHE A 1 94 ? 7.763 1.783 7.501 1.00 79.56 94 PHE A O 1
ATOM 708 N N . LYS A 1 95 ? 6.866 0.705 5.732 1.00 72.62 95 LYS A N 1
ATOM 709 C CA . LYS A 1 95 ? 7.888 -0.338 5.602 1.00 72.62 95 LYS A CA 1
ATOM 710 C C . LYS A 1 95 ? 8.312 -0.444 4.131 1.00 72.62 95 LYS A C 1
ATOM 712 O O . LYS A 1 95 ? 7.544 -0.953 3.313 1.00 72.62 95 LYS A O 1
ATOM 717 N N . PRO A 1 96 ? 9.513 0.031 3.758 1.00 65.44 96 PRO A N 1
ATOM 718 C CA . PRO A 1 96 ? 10.000 -0.120 2.391 1.00 65.44 96 PRO A CA 1
ATOM 719 C C . PRO A 1 96 ? 10.298 -1.598 2.092 1.00 65.44 96 PRO A C 1
ATOM 721 O O . PRO A 1 96 ? 10.920 -2.278 2.915 1.00 65.44 96 PRO A O 1
ATOM 724 N N . VAL A 1 97 ? 9.911 -2.103 0.912 1.00 62.94 97 VAL A N 1
ATOM 725 C CA . VAL A 1 97 ? 10.309 -3.457 0.489 1.00 62.94 97 VAL A CA 1
ATOM 726 C C . VAL A 1 97 ? 11.801 -3.443 0.171 1.00 62.94 97 VAL A C 1
ATOM 728 O O . VAL A 1 97 ? 12.224 -2.939 -0.864 1.00 62.94 97 VAL A O 1
ATOM 731 N N . LYS A 1 98 ? 12.619 -4.002 1.066 1.00 52.91 98 LYS A N 1
ATOM 732 C CA . LYS A 1 98 ? 14.085 -4.063 0.908 1.00 52.91 98 LYS A CA 1
ATOM 733 C C . LYS A 1 98 ? 14.600 -5.332 0.213 1.00 52.91 98 LYS A C 1
ATOM 735 O O . LYS A 1 98 ? 15.800 -5.591 0.250 1.00 52.91 98 LYS A O 1
ATOM 740 N N . ARG A 1 99 ? 13.743 -6.163 -0.388 1.00 49.78 99 ARG A N 1
ATOM 741 C CA . ARG A 1 99 ? 14.189 -7.443 -0.966 1.00 49.78 99 ARG A CA 1
ATOM 742 C C . ARG A 1 99 ? 14.587 -7.323 -2.434 1.00 49.78 99 ARG A C 1
ATOM 744 O O . ARG A 1 99 ? 13.793 -6.932 -3.279 1.00 49.78 99 ARG A O 1
ATOM 751 N N . THR A 1 100 ? 15.807 -7.767 -2.716 1.00 44.12 100 THR A N 1
ATOM 752 C CA . THR A 1 100 ? 16.287 -8.218 -4.024 1.00 44.12 100 THR A CA 1
ATOM 753 C C . THR A 1 100 ? 15.492 -9.458 -4.448 1.00 44.12 100 THR A C 1
ATOM 755 O O . THR A 1 100 ? 15.860 -10.591 -4.155 1.00 44.12 100 THR A O 1
ATOM 758 N N . GLY A 1 101 ? 14.342 -9.239 -5.078 1.00 54.59 101 GLY A N 1
ATOM 759 C CA . GLY A 1 101 ? 13.441 -10.283 -5.558 1.00 54.59 101 GLY A CA 1
ATOM 760 C C . GLY A 1 101 ? 12.196 -9.682 -6.207 1.00 54.59 101 GLY A C 1
ATOM 761 O O . GLY A 1 101 ? 11.979 -8.473 -6.135 1.00 54.59 101 GLY A O 1
ATOM 762 N N . ASP A 1 102 ? 11.393 -10.523 -6.856 1.00 65.50 102 ASP A N 1
ATOM 763 C CA . ASP A 1 102 ? 10.157 -10.125 -7.532 1.00 65.50 1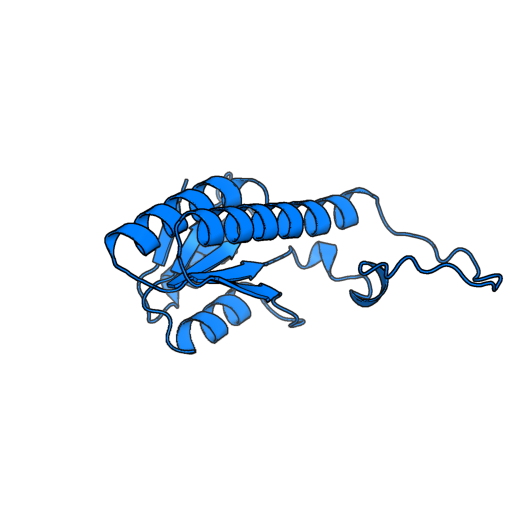02 ASP A CA 1
ATOM 764 C C . ASP A 1 102 ? 9.236 -9.297 -6.616 1.00 65.50 102 ASP A C 1
ATOM 766 O O . ASP A 1 102 ? 8.804 -9.771 -5.563 1.00 65.50 102 ASP A O 1
ATOM 770 N N . ALA A 1 103 ? 8.904 -8.070 -7.027 1.00 74.06 103 ALA A N 1
ATOM 771 C CA . ALA A 1 103 ? 8.136 -7.090 -6.251 1.00 74.06 103 ALA A CA 1
ATOM 772 C C . ALA A 1 103 ? 6.825 -7.639 -5.655 1.00 74.06 103 ALA A C 1
ATOM 774 O O . ALA A 1 103 ? 6.491 -7.358 -4.502 1.00 74.06 103 ALA A O 1
ATOM 775 N N . TRP A 1 104 ? 6.106 -8.469 -6.417 1.00 78.75 104 TRP A N 1
ATOM 776 C CA . TRP A 1 104 ? 4.858 -9.090 -5.971 1.00 78.75 104 TRP A CA 1
ATOM 777 C C . TRP A 1 104 ? 5.071 -10.039 -4.781 1.00 78.75 104 TRP A C 1
ATOM 779 O O . TRP A 1 104 ? 4.223 -10.098 -3.898 1.00 78.75 104 TRP A O 1
ATOM 789 N N . SER A 1 105 ? 6.215 -10.725 -4.687 1.00 78.75 105 SER A N 1
ATOM 790 C CA . SER A 1 105 ? 6.514 -11.620 -3.558 1.00 78.75 105 SER A CA 1
ATOM 791 C C . SER A 1 105 ? 6.696 -10.858 -2.241 1.00 78.75 105 SER A C 1
ATOM 793 O O . SER A 1 105 ? 6.259 -11.327 -1.191 1.00 78.75 105 SER A O 1
ATOM 795 N N . GLY A 1 106 ? 7.285 -9.657 -2.298 1.00 79.44 106 GLY A N 1
ATOM 796 C CA . GLY A 1 106 ? 7.424 -8.772 -1.143 1.00 79.44 106 GLY A CA 1
ATOM 797 C C . GLY A 1 106 ? 6.071 -8.257 -0.654 1.00 79.44 106 GLY A C 1
ATOM 798 O O . GLY A 1 106 ? 5.796 -8.325 0.538 1.00 79.44 106 GLY A O 1
ATOM 799 N N . ILE A 1 107 ? 5.204 -7.825 -1.578 1.00 83.31 107 ILE A N 1
ATOM 800 C CA . ILE A 1 107 ? 3.836 -7.382 -1.257 1.00 83.31 107 ILE A CA 1
ATOM 801 C C . ILE A 1 107 ? 3.048 -8.504 -0.569 1.00 83.31 107 ILE A C 1
ATOM 803 O O . ILE A 1 107 ? 2.409 -8.272 0.454 1.00 83.31 107 ILE A O 1
ATOM 807 N N . LEU A 1 108 ? 3.101 -9.723 -1.115 1.00 84.38 108 LEU A N 1
ATOM 808 C CA . LEU A 1 108 ? 2.371 -10.863 -0.560 1.00 84.38 108 LEU A CA 1
ATOM 809 C C . LEU A 1 108 ? 2.873 -11.244 0.836 1.00 84.38 108 LEU A C 1
ATOM 811 O O . LEU A 1 108 ? 2.056 -11.492 1.716 1.00 84.38 108 LEU A O 1
ATOM 815 N N . ALA A 1 109 ? 4.190 -11.233 1.061 1.00 83.12 109 ALA A N 1
ATOM 816 C CA . ALA A 1 109 ? 4.755 -11.507 2.380 1.00 83.12 109 ALA A CA 1
ATOM 817 C C . ALA A 1 109 ? 4.278 -10.488 3.431 1.00 83.12 109 ALA A C 1
ATOM 819 O O . ALA A 1 109 ? 3.892 -10.877 4.528 1.00 83.12 109 ALA A O 1
ATOM 820 N N . GLU A 1 110 ? 4.236 -9.197 3.085 1.00 82.50 110 GLU A N 1
ATOM 821 C CA . GLU A 1 110 ? 3.699 -8.157 3.976 1.00 82.50 110 GLU A CA 1
ATOM 822 C C . GLU A 1 110 ? 2.199 -8.321 4.233 1.00 82.50 110 GLU A C 1
ATOM 824 O O . GLU A 1 110 ? 1.718 -8.069 5.339 1.00 82.50 110 GLU A O 1
ATOM 829 N N . ALA A 1 111 ? 1.445 -8.748 3.221 1.00 83.75 111 ALA A N 1
ATOM 830 C CA . ALA A 1 111 ? 0.018 -8.981 3.364 1.00 83.75 111 ALA A CA 1
ATOM 831 C C . ALA A 1 111 ? -0.281 -10.159 4.308 1.00 83.75 111 ALA A C 1
ATOM 833 O O . ALA A 1 111 ? -1.215 -10.086 5.109 1.00 83.75 111 ALA A O 1
ATOM 834 N N . GLU A 1 112 ? 0.534 -11.216 4.260 1.00 83.81 112 GLU A N 1
ATOM 835 C CA . GLU A 1 112 ? 0.411 -12.390 5.131 1.00 83.81 112 GLU A CA 1
ATOM 836 C C . GLU A 1 112 ? 0.758 -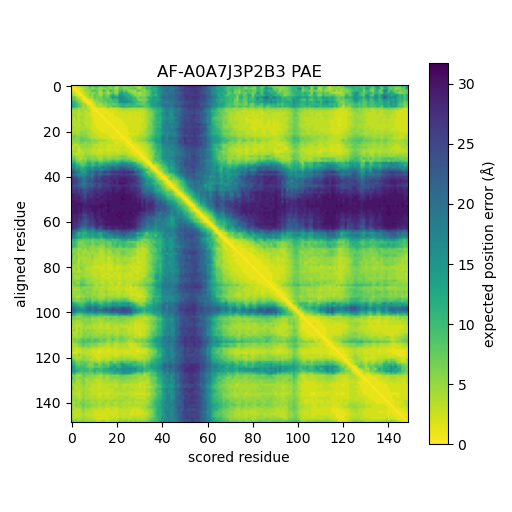12.101 6.604 1.00 83.81 112 GLU A C 1
ATOM 838 O O . GLU A 1 112 ? 0.306 -12.830 7.485 1.00 83.81 112 GLU A O 1
ATOM 843 N N . GLU A 1 113 ? 1.451 -10.998 6.914 1.00 81.81 113 GLU A N 1
ATOM 844 C CA . GLU A 1 113 ? 1.710 -10.524 8.287 1.00 81.81 113 GLU A CA 1
ATOM 845 C C . GLU A 1 113 ? 0.463 -9.893 8.968 1.00 81.81 113 GLU A C 1
ATOM 847 O O . GLU A 1 113 ? 0.581 -8.992 9.804 1.00 81.81 113 GLU A O 1
ATOM 852 N N . GLY A 1 114 ? -0.742 -10.360 8.623 1.00 80.44 114 GLY A N 1
ATOM 853 C CA . GLY A 1 114 ? -2.000 -9.986 9.280 1.00 80.44 114 GLY A CA 1
ATOM 854 C C . GLY A 1 114 ? -2.769 -8.833 8.630 1.00 80.44 114 GLY A C 1
ATOM 855 O O . GLY A 1 114 ? -3.566 -8.173 9.297 1.00 80.44 114 GLY A O 1
ATOM 856 N N . CYS A 1 115 ? -2.560 -8.555 7.341 1.00 85.12 115 CYS A N 1
ATOM 857 C CA . CYS A 1 115 ? -3.327 -7.518 6.652 1.00 85.12 115 CYS A CA 1
ATOM 858 C C . CYS A 1 115 ? -4.714 -8.030 6.235 1.00 85.12 115 CYS A C 1
ATOM 860 O O . CYS A 1 115 ? -4.834 -9.056 5.581 1.00 85.12 115 CYS A O 1
ATOM 862 N N . ALA A 1 116 ? -5.770 -7.270 6.541 1.00 86.19 116 ALA A N 1
ATOM 863 C CA . ALA A 1 116 ? -7.136 -7.618 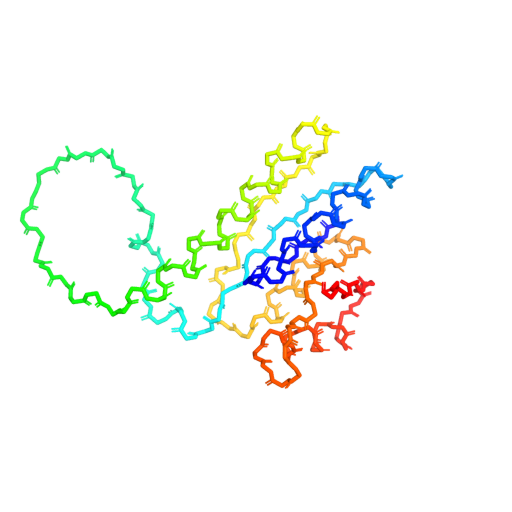6.135 1.00 86.19 116 ALA A CA 1
ATOM 864 C C . ALA A 1 116 ? -7.385 -7.505 4.616 1.00 86.19 116 ALA A C 1
ATOM 866 O O . ALA A 1 116 ? -8.249 -8.193 4.084 1.00 86.19 116 ALA A O 1
ATOM 867 N N . MET A 1 117 ? -6.651 -6.627 3.924 1.00 91.38 117 MET A N 1
ATOM 868 C CA . MET A 1 117 ? -6.721 -6.429 2.473 1.00 91.38 117 MET A CA 1
ATOM 869 C C . MET A 1 117 ? -5.494 -5.672 1.960 1.00 91.38 117 MET A C 1
ATOM 871 O O . MET A 1 117 ? -4.785 -5.032 2.748 1.00 91.38 117 MET A O 1
ATOM 875 N N . ILE A 1 118 ? -5.292 -5.726 0.645 1.00 90.81 118 ILE A N 1
ATOM 876 C CA . ILE A 1 118 ? -4.280 -4.978 -0.105 1.00 90.81 118 ILE A CA 1
ATOM 877 C C . ILE A 1 118 ? -4.985 -3.938 -0.973 1.00 90.81 118 ILE A C 1
ATOM 879 O O . ILE A 1 118 ? -5.884 -4.284 -1.733 1.00 90.81 118 ILE A O 1
ATOM 883 N N . VAL A 1 119 ? -4.547 -2.685 -0.906 1.00 90.12 119 VAL A N 1
ATOM 884 C CA . VAL A 1 119 ? -4.979 -1.601 -1.793 1.00 90.12 119 VAL A CA 1
ATOM 885 C C . VAL A 1 119 ? -3.778 -1.158 -2.616 1.00 90.12 119 VAL A C 1
ATOM 887 O O . VAL A 1 119 ? -2.738 -0.806 -2.057 1.00 90.12 119 VAL A O 1
ATOM 890 N N . MET A 1 120 ? -3.895 -1.196 -3.942 1.00 89.00 120 MET A N 1
ATOM 891 C CA . MET A 1 120 ? -2.795 -0.832 -4.834 1.00 89.00 120 MET A CA 1
ATOM 892 C C . MET A 1 120 ? -3.280 -0.239 -6.154 1.00 89.00 120 MET A C 1
ATOM 894 O O . MET A 1 120 ? -4.399 -0.503 -6.592 1.00 89.00 120 MET A O 1
ATOM 898 N N . GLY A 1 121 ? -2.424 0.552 -6.801 1.00 86.75 121 GLY A N 1
ATOM 899 C CA . GLY A 1 121 ? -2.676 1.045 -8.153 1.00 86.75 121 GLY A CA 1
ATOM 900 C C . GLY A 1 121 ? -2.690 -0.104 -9.163 1.00 86.75 121 GLY A C 1
ATOM 901 O O . GLY A 1 121 ? -1.884 -1.032 -9.078 1.00 86.75 121 GLY A O 1
ATOM 902 N N . ARG A 1 122 ? -3.609 -0.043 -10.125 1.00 81.38 122 ARG A N 1
ATOM 903 C CA . ARG A 1 122 ? -3.746 -1.032 -11.200 1.00 81.38 122 ARG A CA 1
ATOM 904 C C . ARG A 1 122 ? -2.596 -0.956 -12.217 1.00 81.38 122 ARG A C 1
ATOM 906 O O . ARG A 1 122 ? -2.318 -1.945 -12.886 1.00 81.38 122 ARG A O 1
ATOM 913 N N . GLY A 1 123 ? -1.926 0.193 -12.303 1.00 75.50 123 GLY A N 1
ATOM 914 C CA . GLY A 1 123 ? -1.047 0.549 -13.416 1.00 75.50 123 GLY A CA 1
ATOM 915 C C . GLY A 1 123 ? -1.847 1.202 -14.545 1.00 75.50 123 GLY A C 1
ATOM 916 O O . GLY A 1 123 ? -2.986 0.807 -14.810 1.00 75.50 123 GLY A O 1
ATOM 917 N N . ASP A 1 124 ? -1.257 2.224 -15.164 1.00 69.88 124 ASP A N 1
ATOM 918 C CA . ASP A 1 124 ? -1.930 3.053 -16.171 1.00 69.88 124 ASP A CA 1
ATOM 919 C C . ASP A 1 124 ? -2.016 2.340 -17.533 1.00 69.88 124 ASP A C 1
ATOM 921 O O . ASP A 1 124 ? -3.039 2.438 -18.211 1.00 69.88 124 ASP A O 1
ATOM 925 N N . ASP A 1 125 ? -0.992 1.545 -17.876 1.00 70.19 125 ASP A N 1
ATOM 926 C CA . ASP A 1 125 ? -0.872 0.849 -19.160 1.00 70.19 125 ASP A CA 1
ATOM 927 C C . ASP A 1 125 ? -0.891 -0.681 -19.009 1.00 70.19 125 ASP A C 1
ATOM 929 O O . ASP A 1 125 ? -0.102 -1.281 -18.267 1.00 70.19 125 ASP A O 1
ATOM 933 N N . GLU A 1 126 ? -1.769 -1.340 -19.774 1.00 64.50 126 GLU A N 1
ATOM 934 C CA . GLU A 1 126 ? -1.802 -2.800 -19.855 1.00 64.50 126 GLU A CA 1
ATOM 935 C C . GLU A 1 126 ? -0.470 -3.342 -20.393 1.00 64.50 126 GLU A C 1
ATOM 937 O O . GLU A 1 126 ? -0.028 -3.029 -21.497 1.00 64.50 126 GLU A O 1
ATOM 942 N N . GLY A 1 127 ? 0.168 -4.205 -19.601 1.00 62.41 127 GLY A N 1
ATOM 943 C CA . GLY A 1 127 ? 1.426 -4.860 -19.961 1.00 62.41 127 GLY A CA 1
ATOM 944 C C . GLY A 1 127 ? 2.688 -4.214 -19.386 1.00 62.41 127 GLY A C 1
ATOM 945 O O . GLY A 1 127 ? 3.742 -4.863 -19.455 1.00 62.41 127 GLY A O 1
ATOM 946 N N . ASP A 1 128 ? 2.583 -3.033 -18.764 1.00 74.12 128 ASP A N 1
ATOM 947 C CA . ASP A 1 128 ? 3.672 -2.408 -18.005 1.00 74.12 128 ASP A CA 1
ATOM 948 C C . ASP A 1 128 ? 4.022 -3.207 -16.728 1.00 74.12 128 ASP A C 1
ATOM 950 O O . ASP A 1 128 ? 3.260 -4.061 -16.259 1.00 74.12 128 ASP A O 1
ATOM 954 N N . PHE A 1 129 ? 5.204 -2.960 -16.161 1.00 74.44 129 PHE A N 1
ATOM 955 C CA . PHE A 1 129 ? 5.712 -3.603 -14.953 1.00 74.44 129 PHE A CA 1
ATOM 956 C C . PHE A 1 129 ? 4.700 -3.550 -13.803 1.00 74.44 129 PHE A C 1
ATOM 958 O O . PHE A 1 129 ? 4.406 -4.587 -13.206 1.00 74.44 129 PHE A O 1
ATOM 965 N N . PHE A 1 130 ? 4.122 -2.380 -13.519 1.00 75.75 130 PHE A N 1
ATOM 966 C CA . PHE A 1 130 ? 3.184 -2.223 -12.405 1.00 75.75 130 PHE A CA 1
ATOM 967 C C . PHE A 1 130 ? 1.857 -2.951 -12.642 1.00 75.75 130 PHE A C 1
ATOM 969 O O . PHE A 1 130 ? 1.342 -3.571 -11.712 1.00 75.75 130 PHE A O 1
ATOM 976 N N . TRP A 1 131 ? 1.372 -2.995 -13.888 1.00 81.44 131 TRP A N 1
ATOM 977 C CA . TRP A 1 131 ? 0.230 -3.831 -14.269 1.00 81.44 131 TRP A CA 1
ATOM 978 C C . TRP A 1 131 ? 0.513 -5.317 -14.018 1.00 81.44 131 TRP A C 1
ATOM 980 O O . TRP A 1 131 ? -0.295 -6.020 -13.413 1.00 81.44 131 TRP A O 1
ATOM 990 N N . ARG A 1 132 ? 1.691 -5.814 -14.419 1.00 81.50 132 ARG A N 1
ATOM 991 C CA . ARG A 1 132 ? 2.081 -7.216 -14.180 1.00 81.50 132 ARG A CA 1
ATOM 992 C C . ARG A 1 132 ? 2.174 -7.538 -12.689 1.00 81.50 132 ARG A C 1
ATOM 994 O O . ARG A 1 132 ? 1.738 -8.610 -12.277 1.00 81.50 132 ARG A O 1
ATOM 1001 N N . VAL A 1 133 ? 2.701 -6.616 -11.880 1.00 82.81 133 VAL A N 1
ATOM 1002 C CA . VAL A 1 133 ? 2.733 -6.761 -10.417 1.00 82.81 133 VAL A CA 1
ATOM 1003 C C . VAL A 1 133 ? 1.312 -6.806 -9.852 1.00 82.81 133 VAL A C 1
ATOM 1005 O O . VAL A 1 133 ? 1.013 -7.712 -9.079 1.00 82.81 133 VAL A O 1
ATOM 1008 N N . ALA A 1 134 ? 0.426 -5.897 -10.267 1.00 85.94 134 ALA A N 1
ATOM 1009 C CA . ALA A 1 134 ? -0.970 -5.869 -9.832 1.00 85.94 134 ALA A CA 1
ATOM 1010 C C . ALA A 1 134 ? -1.712 -7.173 -10.166 1.00 85.94 134 ALA A C 1
ATOM 1012 O O . ALA A 1 134 ? -2.385 -7.738 -9.303 1.00 85.94 134 ALA A O 1
ATOM 1013 N N . VAL A 1 135 ? -1.538 -7.694 -11.384 1.00 87.31 135 VAL A N 1
ATOM 1014 C CA . VAL A 1 135 ? -2.138 -8.964 -11.819 1.00 87.31 135 VAL A CA 1
ATOM 1015 C C . VAL A 1 135 ? -1.607 -10.147 -11.008 1.00 87.31 135 VAL A C 1
ATOM 1017 O O . VAL A 1 135 ? -2.396 -10.970 -10.544 1.00 87.31 135 VAL A O 1
ATOM 1020 N N . GLU A 1 136 ? -0.292 -10.246 -10.796 1.00 88.38 136 GLU A N 1
ATOM 1021 C CA . GLU A 1 136 ? 0.285 -11.352 -10.019 1.00 88.38 136 GLU A CA 1
ATOM 1022 C C . GLU A 1 136 ? -0.112 -11.290 -8.538 1.00 88.38 136 GLU A C 1
ATOM 1024 O O . GLU A 1 136 ? -0.422 -12.328 -7.949 1.00 88.38 136 GLU A O 1
ATOM 1029 N N . VAL A 1 137 ? -0.177 -10.094 -7.942 1.00 88.38 137 VAL A N 1
ATOM 1030 C CA . VAL A 1 137 ? -0.679 -9.908 -6.572 1.00 88.38 137 VAL A CA 1
ATOM 1031 C C . VAL A 1 137 ? -2.150 -10.310 -6.490 1.00 88.38 137 VAL A C 1
ATOM 1033 O O . VAL A 1 137 ? -2.497 -11.135 -5.648 1.00 88.38 137 VAL A O 1
ATOM 1036 N N . ALA A 1 138 ? -3.006 -9.817 -7.387 1.00 89.38 138 ALA A N 1
ATOM 1037 C CA . ALA A 1 138 ? -4.428 -10.163 -7.404 1.00 89.38 138 ALA A CA 1
ATOM 1038 C C . ALA A 1 138 ? -4.665 -11.670 -7.590 1.00 89.38 138 ALA A C 1
ATOM 1040 O O . ALA A 1 138 ? -5.564 -12.240 -6.976 1.00 89.38 138 ALA A O 1
ATOM 1041 N N . ARG A 1 139 ? -3.838 -12.338 -8.403 1.00 91.19 139 ARG A N 1
ATOM 1042 C CA . ARG A 1 139 ? -3.959 -13.774 -8.676 1.00 91.19 139 ARG A CA 1
ATOM 1043 C C . ARG A 1 139 ? -3.501 -14.657 -7.514 1.00 91.19 139 ARG A C 1
ATOM 1045 O O . ARG A 1 139 ? -4.038 -15.750 -7.345 1.00 91.19 139 ARG A O 1
ATOM 1052 N N . ARG A 1 140 ? -2.469 -14.244 -6.775 1.00 90.31 140 ARG A N 1
ATOM 1053 C CA . ARG A 1 140 ? -1.806 -15.084 -5.759 1.00 90.31 140 ARG A CA 1
ATOM 1054 C C . ARG A 1 140 ? -2.142 -14.708 -4.322 1.00 90.31 140 ARG A C 1
ATOM 1056 O O . ARG A 1 140 ? -1.836 -15.484 -3.419 1.00 90.31 140 ARG A O 1
ATOM 1063 N N . SER A 1 141 ? -2.726 -13.534 -4.098 1.00 88.81 141 SER A N 1
ATOM 1064 C CA . SER A 1 141 ? -3.052 -13.061 -2.759 1.00 88.81 141 SER A CA 1
ATOM 1065 C C . SER A 1 141 ? -4.081 -13.955 -2.077 1.00 88.81 141 SER A C 1
ATOM 1067 O O . SER A 1 141 ? -5.089 -14.345 -2.661 1.00 88.81 141 SER A O 1
ATOM 1069 N N . ARG A 1 142 ? -3.826 -14.249 -0.801 1.00 89.69 142 ARG A N 1
ATOM 1070 C CA . ARG A 1 142 ? -4.774 -14.926 0.096 1.00 89.69 142 ARG A CA 1
ATOM 1071 C C . ARG A 1 142 ? -5.753 -13.961 0.757 1.00 89.69 142 ARG A C 1
ATOM 1073 O O . ARG A 1 142 ? -6.720 -14.401 1.369 1.00 89.69 142 ARG A O 1
ATOM 1080 N N . VAL A 1 143 ? -5.488 -12.663 0.647 1.00 90.00 143 VAL A N 1
ATOM 1081 C CA . VAL A 1 143 ? -6.330 -11.590 1.180 1.00 90.00 143 VAL A CA 1
ATOM 108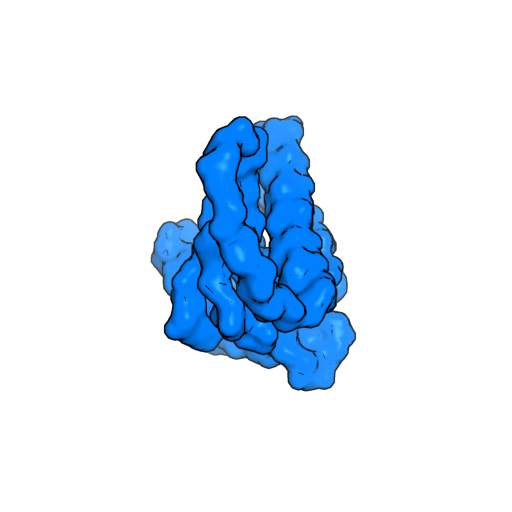2 C C . VAL A 1 143 ? -6.951 -10.799 0.023 1.00 90.00 143 VAL A C 1
ATOM 1084 O O . VAL A 1 143 ? -6.358 -10.753 -1.061 1.00 90.00 143 VAL A O 1
ATOM 1087 N N . PRO A 1 144 ? -8.120 -10.166 0.215 1.00 90.94 144 PRO A N 1
ATOM 1088 C CA . PRO A 1 144 ? -8.742 -9.334 -0.809 1.00 90.94 144 PRO A CA 1
ATOM 1089 C C . PRO A 1 144 ? -7.786 -8.266 -1.355 1.00 90.94 144 PRO A C 1
ATOM 1091 O O . PRO A 1 144 ? -7.063 -7.623 -0.590 1.00 90.94 144 PRO A O 1
ATOM 1094 N N . VAL A 1 145 ? -7.801 -8.071 -2.676 1.00 91.50 145 VAL A N 1
ATOM 1095 C CA . VAL A 1 145 ? -6.983 -7.070 -3.376 1.00 91.50 145 VAL A CA 1
ATOM 1096 C C . VAL A 1 145 ? -7.900 -6.075 -4.074 1.00 91.50 145 VAL A C 1
ATOM 1098 O O . VAL A 1 145 ? -8.718 -6.462 -4.907 1.00 91.50 145 VAL A O 1
ATOM 1101 N N . LEU A 1 146 ? -7.747 -4.795 -3.748 1.00 90.38 146 LEU A N 1
ATOM 1102 C CA . LEU A 1 146 ? -8.423 -3.683 -4.398 1.00 90.38 146 LEU A CA 1
ATOM 1103 C C . LEU A 1 146 ? -7.455 -2.992 -5.360 1.00 90.38 146 LEU A C 1
ATOM 1105 O O . LEU A 1 146 ? -6.471 -2.382 -4.935 1.00 90.38 146 LEU A O 1
ATOM 1109 N N . LEU A 1 147 ? -7.755 -3.090 -6.655 1.00 88.81 147 LEU A N 1
ATOM 1110 C CA . LEU A 1 147 ? -7.008 -2.418 -7.716 1.00 88.81 147 LEU A CA 1
ATOM 1111 C C . LEU A 1 147 ? -7.659 -1.073 -8.037 1.00 88.81 147 LEU A C 1
ATOM 1113 O O . LEU A 1 147 ? -8.811 -1.024 -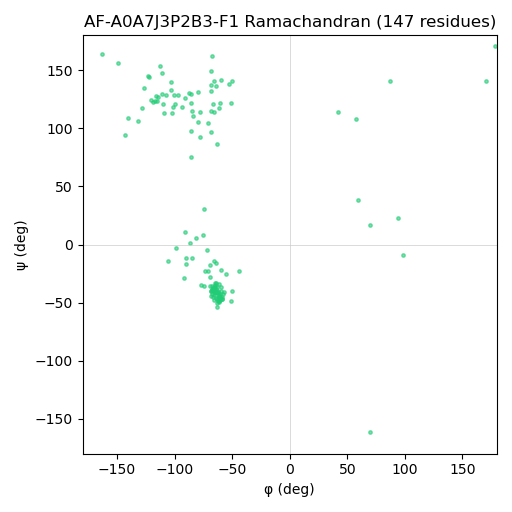8.468 1.00 88.81 147 LEU A O 1
ATOM 1117 N N . VAL A 1 148 ? -6.909 0.006 -7.836 1.00 85.69 148 VAL A N 1
ATOM 1118 C CA . VAL A 1 148 ? -7.373 1.383 -8.033 1.00 85.69 148 VAL A CA 1
ATOM 1119 C C . VAL A 1 148 ? -6.870 1.915 -9.382 1.00 85.69 148 VAL A C 1
ATOM 1121 O O . VAL A 1 148 ? -5.674 1.786 -9.657 1.00 85.69 148 VAL A O 1
ATOM 1124 N N . PRO A 1 149 ? -7.750 2.464 -10.240 1.00 81.19 149 PRO A N 1
ATOM 1125 C CA . PRO A 1 149 ? -7.387 2.977 -11.560 1.00 81.19 149 PRO A CA 1
ATOM 1126 C C . PRO A 1 149 ? -6.731 4.362 -11.533 1.00 81.19 149 PRO A C 1
ATOM 1128 O O . PRO A 1 149 ? -6.942 5.152 -10.582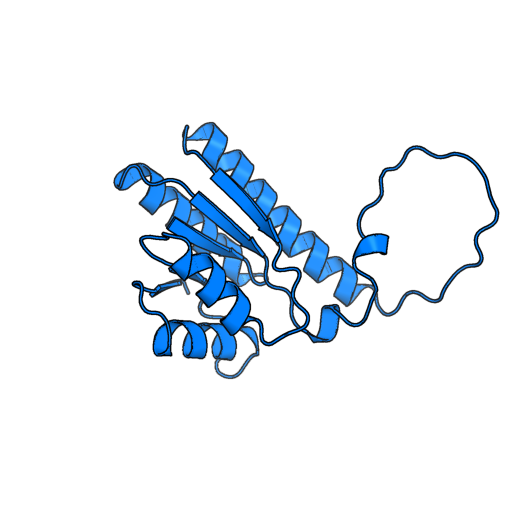 1.00 81.19 149 PRO A O 1
#

Sequence (149 aa):
MLVVTAGESSRRAGETALWLAEELGLDLRITAVTSPHVLQGPLDQLLKPSTAERGPVAPVPLPTTARTKEVIRVHETADQVLARARELGITATFKPVKRTGDAWSGILAEAEEGCAMIVMGRGDDEGDFFWRVAVEVARRSRVPVLLVP

pLDDT: mean 70.77, std 18.51, range [30.89, 91.5]

Secondary structure (DSSP, 8-state):
-EEEE-STTHHHHHHHHHHHHHHHTPPEEEEE---TTTTTS-GGGT------------------HHHHHHHHHHHHHHHHHHHHHHHTT--EEE-----SS-HHHHHHHHHHTT-S-EEEE--SSTTSHHHHHHHHHHHH-SS-EEEE-

Radius of gyration: 16.34 Å; Cα contacts (8 Å, |Δi|>4): 234; chains: 1; bounding box: 52×33×34 Å

Nearest PDB structures (foldseek):
  4wny-assembly1_A-2  TM=7.701E-01  e=3.655E-07  Burkholderia pseudomallei 1710b
  8uy2-assembly1_A  TM=2.432E-01  e=4.619E-01  Thermochaetoides thermophila DSM 1495
  8fu6-assembly1_A  TM=4.333E-01  e=6.512E+00  Homo sapiens
  8uy1-assembly1_B  TM=2.996E-01  e=2.095E+00  Thermochaetoides thermophila DSM 1495
  8uy1-assembly1_D  TM=2.636E-01  e=3.256E+00  Thermochaetoides thermophila DSM 1495

Solvent-accessible surface area (backbone atoms only — not comparable to full-atom values): 8671 Å² total; per-residue (Å²): 54,32,33,39,31,51,61,87,47,12,58,57,14,43,55,51,44,50,54,51,24,65,78,66,74,41,49,42,36,37,32,44,53,75,62,73,90,52,63,84,52,73,71,78,75,76,65,74,77,89,74,91,78,90,75,94,72,76,88,71,86,80,84,56,77,66,46,60,50,51,58,47,51,37,49,53,51,50,52,51,45,48,53,52,27,54,77,70,73,40,59,62,46,81,50,72,66,84,66,98,61,66,66,41,61,54,55,48,56,59,39,71,74,75,31,73,30,40,25,22,27,34,43,94,48,93,82,39,72,54,21,52,36,38,52,51,35,60,72,68,47,94,44,58,63,46,71,30,120

Mean predicted aligned error: 11.25 Å

Foldseek 3Di:
DEQEQEPDLSLQLLVVVLVVCLVVVHAYEYEYDYDVVLVPDDPVVLDDPPPDDDDDDPPDDDPDPVSSVRVVVSVVSLVVSVVVCVVSVHHYHYDYQPDPDQRLVSSQVVCVVDPQEYGYECDPDPPDSSVVSLVVNCVPHPHHYHYGD